Protein AF-A0A929VJQ4-F1 (afdb_monomer_lite)

Radius of gyration: 13.81 Å; chains: 1; bounding box: 28×25×39 Å

Foldseek 3Di:
DVVVVVVVVVVVVVVLVVLLPQDPVNLVVLVVVCVVVVNDPVSVVVSVVSVVSVPD

Secondary structure (DSSP, 8-state):
-HHHHHHHHHHHHHHHHHHHT--HHHHHHHHHHHHHTT--HHHHHHHHHHHHTT--

pLDDT: mean 86.93, std 11.0, range [51.25, 97.25]

Structure (mmCIF, N/CA/C/O backbone):
data_AF-A0A929VJQ4-F1
#
_entry.id   AF-A0A929VJQ4-F1
#
loop_
_atom_site.group_PDB
_atom_site.id
_atom_site.type_symbol
_atom_site.label_atom_id
_atom_site.label_alt_id
_atom_site.label_comp_id
_atom_site.label_asym_id
_atom_site.label_entity_id
_atom_site.label_seq_id
_atom_site.pdbx_PDB_ins_c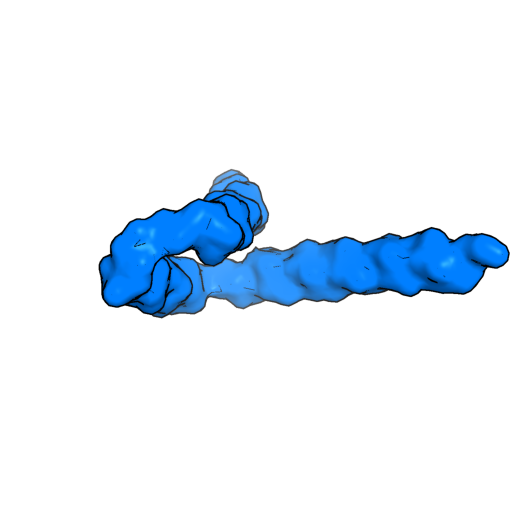ode
_atom_site.Cartn_x
_atom_site.Cartn_y
_atom_site.Cartn_z
_atom_site.occupancy
_atom_site.B_iso_or_equiv
_atom_site.auth_seq_id
_atom_site.auth_comp_id
_atom_site.auth_asym_id
_atom_site.auth_atom_id
_atom_site.pdbx_PDB_model_num
ATOM 1 N N . MET A 1 1 ? 12.020 -15.062 23.362 1.00 58.19 1 MET A N 1
ATOM 2 C CA . MET A 1 1 ? 11.163 -15.037 22.148 1.00 58.19 1 MET A CA 1
ATOM 3 C C . MET A 1 1 ? 9.857 -14.253 22.329 1.00 58.19 1 MET A C 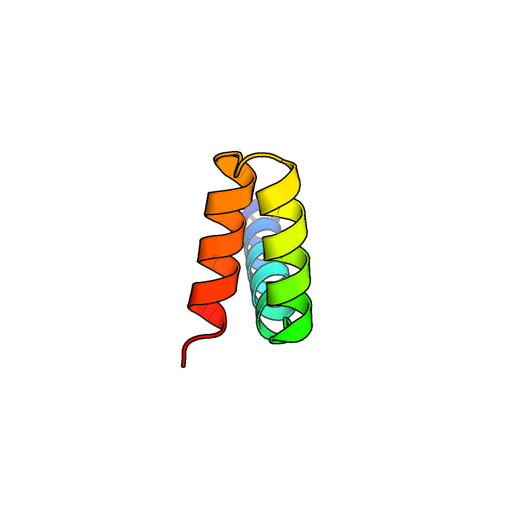1
ATOM 5 O O . MET A 1 1 ? 9.281 -13.855 21.326 1.00 58.19 1 MET A O 1
ATOM 9 N N . SER A 1 2 ? 9.403 -13.972 23.560 1.00 63.72 2 SER A N 1
ATOM 10 C CA . SER A 1 2 ? 8.171 -13.210 23.847 1.00 63.72 2 SER A CA 1
ATOM 11 C C . SER A 1 2 ? 8.113 -11.820 23.207 1.00 63.72 2 SER A C 1
ATOM 13 O O . SER A 1 2 ? 7.037 -11.371 22.817 1.00 63.72 2 SER A O 1
ATOM 15 N N . ASP A 1 3 ? 9.255 -11.146 23.076 1.00 70.12 3 ASP A N 1
ATOM 16 C CA . ASP A 1 3 ? 9.294 -9.755 22.608 1.00 70.12 3 ASP A CA 1
ATOM 17 C C . ASP A 1 3 ? 9.210 -9.641 21.082 1.00 70.12 3 ASP A C 1
ATOM 19 O O . ASP A 1 3 ? 8.588 -8.715 20.566 1.00 70.12 3 ASP A O 1
ATOM 23 N N . SER A 1 4 ? 9.717 -10.641 20.352 1.00 80.12 4 SER A N 1
ATOM 24 C CA . SER A 1 4 ? 9.599 -10.706 18.889 1.00 80.12 4 SER A CA 1
ATOM 25 C C . SER A 1 4 ? 8.143 -10.908 18.456 1.00 80.12 4 SER A C 1
ATOM 27 O O . SER A 1 4 ? 7.651 -10.198 17.581 1.00 80.12 4 SER A O 1
ATOM 29 N N . THR A 1 5 ? 7.394 -11.782 19.140 1.00 89.94 5 THR A N 1
ATOM 30 C CA . THR A 1 5 ? 5.961 -11.973 18.865 1.00 89.94 5 THR A CA 1
ATOM 31 C C . THR A 1 5 ? 5.139 -10.715 19.157 1.00 89.94 5 THR A C 1
ATOM 33 O O . THR A 1 5 ? 4.213 -10.402 18.410 1.00 89.94 5 THR A O 1
ATOM 36 N N . LYS A 1 6 ? 5.461 -9.971 20.225 1.00 91.25 6 LYS A N 1
ATOM 37 C CA . LYS A 1 6 ? 4.790 -8.695 20.533 1.00 91.25 6 LYS A CA 1
ATOM 38 C C . LYS A 1 6 ? 5.047 -7.652 19.448 1.00 91.25 6 LYS A C 1
ATOM 40 O O . LYS A 1 6 ? 4.104 -6.994 19.015 1.00 91.25 6 LYS A O 1
ATOM 45 N N . LYS A 1 7 ? 6.294 -7.547 18.981 1.00 92.69 7 LYS A N 1
ATOM 46 C CA . LYS A 1 7 ? 6.682 -6.607 17.927 1.00 92.69 7 LYS A CA 1
ATOM 47 C C . LYS A 1 7 ? 5.939 -6.879 16.617 1.00 92.69 7 LYS A C 1
ATOM 49 O O . LYS A 1 7 ? 5.332 -5.966 16.073 1.00 92.69 7 LYS A O 1
ATOM 54 N N . ILE A 1 8 ? 5.868 -8.144 16.197 1.00 92.88 8 ILE A N 1
ATOM 55 C CA . ILE A 1 8 ? 5.127 -8.546 14.989 1.00 92.88 8 ILE A CA 1
ATOM 56 C C . ILE A 1 8 ? 3.646 -8.148 15.083 1.00 92.88 8 ILE A C 1
ATOM 58 O O . ILE A 1 8 ? 3.094 -7.599 14.134 1.00 92.88 8 ILE A O 1
ATOM 62 N N . LYS A 1 9 ? 2.994 -8.373 16.233 1.00 92.69 9 LYS A N 1
ATOM 63 C CA . LYS A 1 9 ? 1.589 -7.971 16.429 1.00 92.69 9 LYS A CA 1
ATOM 64 C C . LYS A 1 9 ? 1.397 -6.457 16.317 1.00 92.69 9 LYS A C 1
ATOM 66 O O . LYS A 1 9 ? 0.436 -6.013 15.699 1.00 92.69 9 LYS A O 1
ATOM 71 N N . GLN A 1 10 ? 2.304 -5.677 16.901 1.00 93.12 10 GLN A N 1
ATOM 72 C CA . GLN A 1 10 ? 2.248 -4.218 16.836 1.00 93.12 10 GLN A CA 1
ATOM 73 C C . GLN A 1 10 ? 2.435 -3.700 15.405 1.00 93.12 10 GLN A C 1
ATOM 75 O O . GLN A 1 10 ? 1.735 -2.773 14.997 1.00 93.12 10 GLN A O 1
ATOM 80 N N . ASP A 1 11 ? 3.350 -4.299 14.644 1.00 90.44 11 ASP A N 1
ATOM 81 C CA . ASP A 1 11 ? 3.625 -3.891 13.267 1.00 90.44 11 ASP A CA 1
ATOM 82 C C . ASP A 1 11 ? 2.428 -4.207 12.350 1.00 90.44 11 ASP A C 1
ATOM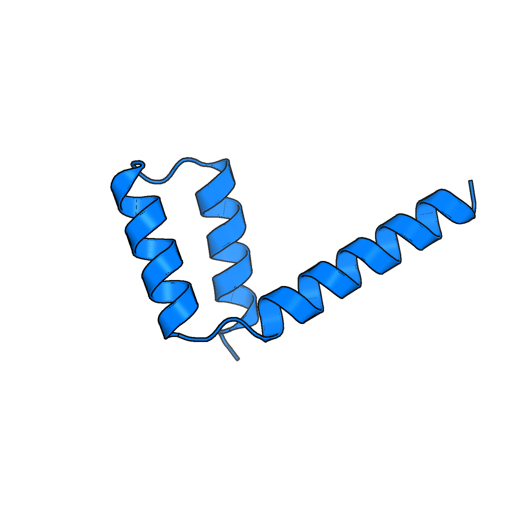 84 O O . ASP A 1 11 ? 2.023 -3.356 11.560 1.00 90.44 11 ASP A O 1
ATOM 88 N N . ILE A 1 12 ? 1.780 -5.366 12.535 1.00 89.38 12 ILE A N 1
ATOM 89 C CA . ILE A 1 12 ? 0.540 -5.722 11.823 1.00 89.38 12 ILE A CA 1
ATOM 90 C C . ILE A 1 12 ? -0.581 -4.719 12.124 1.00 89.38 12 ILE A C 1
ATOM 92 O O . ILE A 1 12 ? -1.223 -4.225 11.200 1.00 89.38 12 ILE A O 1
ATOM 96 N N . GLU A 1 13 ? -0.830 -4.391 13.395 1.00 89.31 13 GLU A N 1
ATOM 97 C CA . GLU A 1 13 ? -1.889 -3.437 13.758 1.00 89.31 13 GLU A CA 1
ATOM 98 C C . GLU A 1 13 ? -1.600 -2.023 13.238 1.00 89.31 13 GLU A C 1
ATOM 100 O O . GLU A 1 13 ? -2.501 -1.345 12.743 1.00 89.31 13 GLU A O 1
ATOM 105 N N . SER A 1 14 ? -0.338 -1.593 13.271 1.00 87.94 14 SER A N 1
ATOM 106 C CA . SER A 1 14 ? 0.076 -0.291 12.732 1.00 87.94 14 SER A CA 1
ATOM 107 C C . SER A 1 14 ? -0.166 -0.199 11.223 1.00 87.94 14 SER A C 1
ATOM 109 O O . SER A 1 14 ? -0.678 0.812 10.733 1.00 87.94 14 SER A O 1
ATOM 111 N N . GLU A 1 15 ? 0.140 -1.268 10.487 1.00 86.19 15 GLU A N 1
ATOM 112 C CA . GLU A 1 15 ? -0.128 -1.361 9.051 1.00 86.19 15 GLU A CA 1
ATOM 113 C C . GLU A 1 15 ? -1.639 -1.358 8.767 1.00 86.19 15 GLU A C 1
ATOM 115 O O . GLU A 1 15 ? -2.101 -0.614 7.902 1.00 86.19 15 GLU A O 1
ATOM 120 N N . ARG A 1 16 ? -2.442 -2.110 9.537 1.00 83.62 16 ARG A N 1
ATOM 121 C CA . ARG A 1 16 ? -3.913 -2.121 9.402 1.00 83.62 16 ARG A CA 1
ATOM 122 C C . ARG A 1 16 ? -4.520 -0.735 9.606 1.00 83.62 16 ARG A C 1
ATOM 124 O O . ARG A 1 16 ? -5.335 -0.298 8.794 1.00 83.62 16 ARG A O 1
ATOM 131 N N . VAL A 1 17 ? -4.110 -0.026 10.661 1.00 84.56 17 VAL A N 1
ATOM 132 C CA . VAL A 1 17 ? -4.573 1.343 10.936 1.00 84.56 17 VAL A CA 1
ATOM 133 C C . VAL A 1 17 ? -4.167 2.289 9.809 1.00 84.56 17 VAL A C 1
ATOM 135 O O . VAL A 1 17 ? -4.982 3.100 9.372 1.00 84.56 17 VAL A O 1
ATOM 138 N N . SER A 1 18 ? -2.936 2.181 9.310 1.00 83.50 18 SER A N 1
ATOM 139 C CA . SER A 1 18 ? -2.451 3.028 8.214 1.00 83.50 18 SER A CA 1
ATOM 140 C C . SER A 1 18 ? -3.273 2.819 6.942 1.00 83.50 18 SER A C 1
ATOM 142 O O . SER A 1 18 ? -3.720 3.790 6.338 1.00 83.50 18 SER A O 1
ATOM 144 N N . ARG A 1 19 ? -3.578 1.563 6.594 1.00 83.12 19 ARG A N 1
ATOM 145 C CA . ARG A 1 19 ? -4.412 1.227 5.429 1.00 83.12 19 ARG A CA 1
ATOM 146 C C . ARG A 1 19 ? -5.858 1.680 5.567 1.00 83.12 19 ARG A C 1
ATOM 148 O O . ARG A 1 19 ? -6.440 2.134 4.591 1.00 83.12 19 ARG A O 1
ATOM 155 N N . SER A 1 20 ? -6.421 1.619 6.774 1.00 78.88 20 SER A N 1
ATOM 156 C CA . SER A 1 20 ? -7.795 2.080 7.035 1.00 78.88 20 SER A CA 1
ATOM 157 C C . SER A 1 20 ? -7.995 3.589 6.841 1.00 78.88 20 SER A C 1
ATOM 159 O O . SER A 1 20 ? -9.130 4.052 6.779 1.00 78.88 20 SER A O 1
ATOM 161 N N . LYS A 1 21 ? -6.901 4.359 6.766 1.00 84.06 21 LYS A N 1
ATOM 162 C CA . LYS A 1 21 ? -6.917 5.805 6.517 1.00 84.06 21 LYS A CA 1
ATOM 163 C C . LYS A 1 21 ? -6.751 6.169 5.042 1.00 84.06 21 LYS A C 1
ATOM 165 O O . LYS A 1 21 ? -6.853 7.350 4.731 1.00 84.06 21 LYS A O 1
ATOM 170 N N . LEU A 1 22 ? -6.467 5.202 4.164 1.00 86.88 22 LEU A N 1
ATOM 171 C CA . LEU A 1 22 ? -6.307 5.468 2.736 1.00 86.88 22 LEU A CA 1
ATOM 172 C C . LEU A 1 22 ? -7.652 5.880 2.141 1.00 86.88 22 LEU A C 1
ATOM 174 O O . LEU A 1 22 ? -8.610 5.114 2.181 1.00 86.88 22 LEU A O 1
ATOM 178 N N . GLY A 1 23 ? -7.721 7.088 1.592 1.00 88.38 23 GLY A N 1
ATOM 179 C CA . GLY A 1 23 ? -8.887 7.560 0.860 1.00 88.38 23 GLY A CA 1
ATOM 180 C C . GLY A 1 23 ? -8.861 7.137 -0.607 1.00 88.38 23 GLY A C 1
ATOM 181 O O . GLY A 1 23 ? -7.863 6.640 -1.130 1.00 88.38 23 GLY A O 1
ATOM 182 N N . ARG A 1 24 ? -9.959 7.411 -1.318 1.00 88.88 24 ARG A N 1
ATOM 183 C CA . ARG A 1 24 ? -10.048 7.196 -2.772 1.00 88.88 24 ARG A CA 1
ATOM 184 C C . ARG A 1 24 ? -8.935 7.922 -3.538 1.00 88.88 24 ARG A C 1
ATOM 186 O O . ARG A 1 24 ? -8.351 7.333 -4.437 1.00 88.88 24 ARG A O 1
ATOM 193 N N . GLU A 1 25 ? -8.634 9.163 -3.160 1.00 91.25 25 GLU A N 1
ATOM 194 C CA . GLU A 1 25 ? -7.575 9.968 -3.787 1.00 91.25 25 GLU A CA 1
ATOM 195 C C . GLU A 1 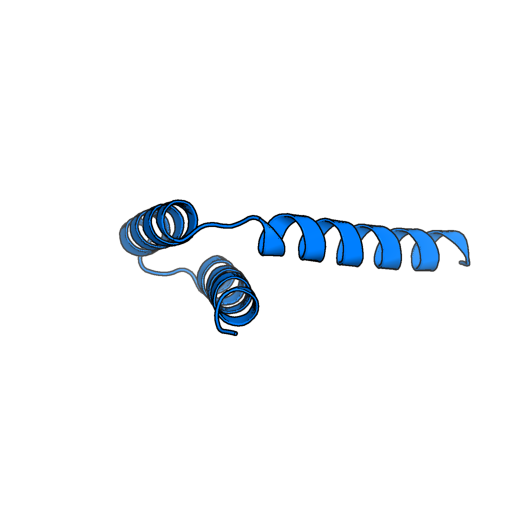25 ? -6.179 9.364 -3.575 1.00 91.25 25 GLU A C 1
ATOM 197 O O . GLU A 1 25 ? -5.336 9.413 -4.470 1.00 91.25 25 GLU A O 1
ATOM 202 N N . ASP A 1 26 ? -5.929 8.762 -2.408 1.00 91.81 26 ASP A N 1
ATOM 203 C CA . ASP A 1 26 ? -4.660 8.087 -2.125 1.00 91.81 26 ASP A CA 1
ATOM 204 C C . ASP A 1 26 ? -4.523 6.816 -2.968 1.00 91.81 26 ASP A C 1
ATOM 206 O O . ASP A 1 26 ? -3.468 6.566 -3.551 1.00 91.81 26 ASP A O 1
ATOM 210 N N . LEU A 1 27 ? -5.604 6.036 -3.088 1.00 92.12 27 LEU A N 1
ATOM 211 C CA . LEU A 1 27 ? -5.641 4.835 -3.927 1.00 92.12 27 LEU A CA 1
ATOM 212 C C . LEU A 1 27 ? -5.449 5.166 -5.412 1.00 92.12 27 LEU A C 1
ATOM 214 O O . LEU A 1 27 ? -4.765 4.429 -6.118 1.00 92.12 27 LEU A O 1
ATOM 218 N N . GLU A 1 28 ? -6.013 6.276 -5.886 1.00 94.12 28 GLU A N 1
ATOM 219 C CA . GLU A 1 28 ? -5.839 6.736 -7.265 1.00 94.12 28 GLU A CA 1
ATOM 220 C C . GLU A 1 28 ? -4.384 7.126 -7.552 1.00 94.12 28 GLU A C 1
ATOM 222 O O . GLU A 1 28 ? -3.816 6.696 -8.556 1.00 94.12 28 GLU A O 1
ATOM 227 N N . LYS A 1 29 ? -3.731 7.850 -6.634 1.00 94.69 29 LYS A N 1
ATOM 228 C CA . LYS A 1 29 ? -2.296 8.156 -6.750 1.00 94.69 29 LYS A CA 1
ATOM 229 C C . LYS A 1 29 ? -1.442 6.889 -6.767 1.00 94.69 29 LYS A C 1
ATOM 231 O O . LYS A 1 29 ? -0.581 6.755 -7.632 1.00 94.69 29 LYS A O 1
ATOM 236 N N . LEU A 1 30 ? -1.712 5.945 -5.860 1.00 93.88 30 LEU A N 1
ATOM 237 C CA . LEU A 1 30 ? -1.004 4.662 -5.813 1.00 93.88 30 LEU A CA 1
ATOM 238 C C . LEU A 1 30 ? -1.166 3.871 -7.119 1.00 93.88 30 LEU A C 1
ATOM 240 O O . LEU A 1 30 ? -0.195 3.291 -7.597 1.00 93.88 30 LEU A O 1
ATOM 244 N N . TYR A 1 31 ? -2.360 3.872 -7.716 1.00 95.50 31 TYR A N 1
ATOM 245 C CA . TYR A 1 31 ? -2.600 3.239 -9.012 1.00 95.50 31 TYR A CA 1
ATOM 246 C C . TYR A 1 31 ? -1.774 3.885 -10.133 1.00 95.50 31 TYR A C 1
ATOM 248 O O . TYR A 1 31 ? -1.111 3.174 -10.884 1.00 95.50 31 TYR A O 1
ATOM 256 N N . LEU A 1 32 ? -1.774 5.218 -10.229 1.00 97.12 32 LEU A N 1
ATOM 257 C CA . LEU A 1 32 ? -1.015 5.936 -11.261 1.00 97.12 32 LEU A CA 1
ATOM 258 C C . LEU A 1 32 ? 0.494 5.695 -11.140 1.00 97.12 32 LEU A C 1
ATOM 260 O O . LEU A 1 32 ? 1.195 5.618 -12.146 1.00 97.12 32 LEU A O 1
ATOM 264 N N . ASP A 1 33 ? 1.010 5.574 -9.919 1.00 95.50 33 ASP A N 1
ATOM 265 C CA . ASP A 1 33 ? 2.421 5.257 -9.701 1.00 95.50 33 ASP A CA 1
ATOM 266 C C . ASP A 1 33 ? 2.750 3.800 -10.062 1.00 95.50 33 ASP A C 1
ATOM 268 O O . ASP A 1 33 ? 3.801 3.547 -10.645 1.00 95.50 33 ASP A O 1
ATOM 272 N N . LEU A 1 34 ? 1.842 2.851 -9.804 1.00 95.81 34 LEU A N 1
ATOM 273 C CA . LEU A 1 34 ? 1.980 1.465 -10.271 1.00 95.81 34 LEU A CA 1
ATOM 274 C C . LEU A 1 34 ? 1.971 1.352 -11.794 1.00 95.81 34 LEU A C 1
ATOM 276 O O . LEU A 1 34 ? 2.739 0.570 -12.350 1.00 95.81 34 LEU A O 1
ATOM 280 N N . GLU A 1 35 ? 1.100 2.113 -12.455 1.00 96.75 35 GLU A N 1
ATOM 281 C CA . GLU A 1 35 ? 0.966 2.115 -13.911 1.00 96.75 35 GLU A CA 1
ATOM 282 C C . GLU A 1 35 ? 2.256 2.590 -14.589 1.00 96.75 35 GLU A C 1
ATOM 284 O O . GLU A 1 35 ? 2.716 1.964 -15.543 1.00 96.75 35 GLU A O 1
ATOM 289 N N . LYS A 1 36 ? 2.904 3.633 -14.051 1.00 97.25 36 LYS A N 1
ATOM 290 C CA . LYS A 1 36 ? 4.207 4.120 -14.548 1.00 97.25 36 LYS A CA 1
ATOM 291 C C . LYS A 1 36 ? 5.317 3.074 -14.462 1.00 97.25 36 LYS A C 1
ATOM 293 O O 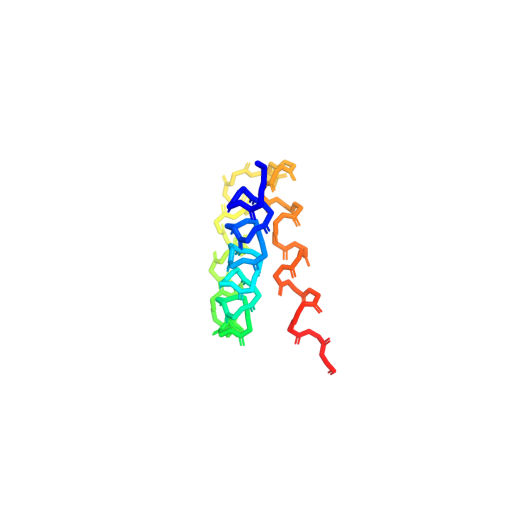. LYS A 1 36 ? 6.298 3.173 -15.194 1.00 97.25 36 LYS A O 1
ATOM 298 N N . GLU A 1 37 ? 5.190 2.121 -13.548 1.00 96.06 37 GLU A N 1
ATOM 299 C CA . GLU A 1 37 ? 6.181 1.076 -13.304 1.00 96.06 37 GLU A CA 1
ATOM 300 C C . GLU A 1 37 ? 5.818 -0.278 -13.931 1.00 96.06 37 GLU A C 1
ATOM 302 O O . GLU A 1 37 ? 6.506 -1.263 -13.674 1.00 96.06 37 GLU A O 1
ATOM 307 N N . ASP A 1 38 ? 4.762 -0.342 -14.748 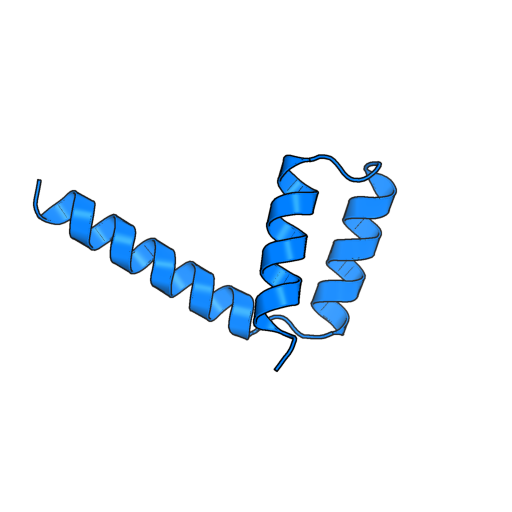1.00 95.88 38 ASP A N 1
ATOM 308 C CA . ASP A 1 38 ? 4.270 -1.582 -15.367 1.00 95.88 38 ASP A CA 1
ATOM 309 C C . ASP A 1 38 ? 3.873 -2.664 -14.341 1.00 95.88 38 ASP A C 1
ATOM 311 O O . ASP A 1 38 ? 4.092 -3.862 -14.515 1.00 95.88 38 ASP A O 1
ATOM 315 N N . PHE A 1 39 ? 3.260 -2.232 -13.234 1.00 93.56 39 PHE A N 1
ATOM 316 C CA . PHE A 1 39 ? 2.646 -3.104 -12.225 1.00 93.56 39 PHE A CA 1
ATOM 317 C C . PHE A 1 39 ? 3.565 -4.221 -11.688 1.00 93.56 39 PHE A C 1
ATOM 319 O O . PHE A 1 39 ? 3.204 -5.407 -11.751 1.00 93.56 39 PHE A O 1
ATOM 326 N N . PRO A 1 40 ? 4.714 -3.878 -11.076 1.00 96.75 40 PRO A N 1
ATOM 327 C CA . PRO A 1 40 ? 5.603 -4.875 -10.499 1.00 96.75 40 PRO A CA 1
ATOM 328 C C . PRO A 1 40 ? 4.875 -5.673 -9.407 1.00 96.75 40 PRO A C 1
ATOM 330 O O . PRO A 1 40 ? 4.004 -5.166 -8.688 1.00 96.75 40 PRO A O 1
ATOM 333 N N . SER A 1 41 ? 5.186 -6.967 -9.321 1.00 94.94 41 SER A N 1
ATOM 334 C CA . SER A 1 41 ? 4.376 -7.945 -8.585 1.00 94.94 41 SER A CA 1
ATOM 335 C C . SER A 1 41 ? 4.256 -7.638 -7.090 1.00 94.94 41 SER A C 1
ATOM 337 O O . SER A 1 41 ? 3.168 -7.747 -6.525 1.00 94.94 41 SER A O 1
ATOM 339 N N . ASP A 1 42 ? 5.341 -7.205 -6.458 1.00 91.38 42 ASP A N 1
ATOM 340 C CA . ASP A 1 42 ? 5.410 -6.820 -5.050 1.00 91.38 42 ASP A CA 1
ATOM 341 C C . ASP A 1 42 ? 4.496 -5.625 -4.733 1.00 91.38 42 ASP A C 1
ATOM 343 O O . ASP A 1 42 ? 3.689 -5.680 -3.796 1.00 91.38 42 ASP A O 1
ATOM 347 N N . LYS A 1 43 ? 4.550 -4.569 -5.551 1.00 93.06 43 LYS A N 1
ATOM 348 C CA . LYS A 1 43 ? 3.729 -3.369 -5.353 1.00 93.06 43 LYS A CA 1
ATOM 349 C C . LYS A 1 43 ? 2.264 -3.622 -5.701 1.00 93.06 43 LYS A C 1
ATOM 351 O O . LYS A 1 43 ? 1.375 -3.151 -4.989 1.00 93.06 43 LYS A O 1
ATOM 356 N N . ARG A 1 44 ? 1.993 -4.434 -6.727 1.00 94.69 44 ARG A N 1
ATOM 357 C CA . ARG A 1 44 ? 0.633 -4.857 -7.085 1.00 94.69 44 ARG A CA 1
ATOM 358 C C . ARG A 1 44 ? -0.032 -5.644 -5.954 1.00 94.69 44 ARG A C 1
ATOM 360 O O . ARG A 1 44 ? -1.182 -5.362 -5.623 1.00 94.69 44 ARG A O 1
ATOM 367 N N . ILE A 1 45 ? 0.669 -6.602 -5.340 1.00 92.75 45 ILE A N 1
ATOM 368 C CA . ILE A 1 45 ? 0.146 -7.372 -4.195 1.00 92.75 45 ILE A CA 1
ATOM 369 C C . ILE A 1 45 ? -0.191 -6.432 -3.034 1.00 92.75 45 ILE A C 1
ATOM 371 O O . ILE A 1 45 ? -1.268 -6.541 -2.442 1.00 92.75 45 ILE A O 1
ATOM 375 N N . LYS A 1 46 ? 0.695 -5.470 -2.740 1.00 90.31 46 LYS A N 1
ATOM 376 C CA . LYS A 1 46 ? 0.458 -4.474 -1.691 1.00 90.31 46 LYS A CA 1
ATOM 377 C C . LYS A 1 46 ? -0.815 -3.666 -1.956 1.00 90.31 46 LYS A C 1
ATOM 379 O O . LYS A 1 46 ? -1.643 -3.557 -1.051 1.00 90.31 46 LYS A O 1
ATOM 384 N N . PHE A 1 47 ? -0.979 -3.176 -3.184 1.00 92.06 47 PHE A N 1
ATOM 385 C CA . PHE A 1 47 ? -2.118 -2.363 -3.605 1.00 92.06 47 PHE A CA 1
ATOM 386 C C . PHE A 1 47 ? -3.444 -3.124 -3.594 1.00 92.06 47 PHE A C 1
ATOM 388 O O . PHE A 1 47 ? -4.452 -2.590 -3.146 1.00 92.06 47 PHE A O 1
ATOM 395 N N . ILE A 1 48 ? -3.455 -4.402 -3.986 1.00 91.06 48 ILE A N 1
ATOM 396 C CA . ILE A 1 48 ? -4.644 -5.257 -3.825 1.00 91.06 48 ILE A CA 1
ATOM 397 C C . ILE A 1 48 ? -5.048 -5.326 -2.344 1.00 91.06 48 ILE A C 1
ATOM 399 O O . ILE A 1 48 ? -6.228 -5.194 -2.018 1.00 91.06 48 ILE A O 1
ATOM 403 N N . GLY A 1 49 ? -4.075 -5.455 -1.436 1.00 88.19 49 GLY A N 1
ATOM 404 C CA . GLY A 1 49 ? -4.325 -5.368 0.003 1.00 88.19 49 GLY A CA 1
ATOM 405 C C . GLY A 1 49 ? -4.926 -4.021 0.429 1.00 88.19 49 GLY A C 1
ATOM 406 O O . GLY A 1 49 ? -5.849 -3.992 1.243 1.00 88.19 49 GLY A O 1
ATOM 407 N N . ASP A 1 50 ? -4.463 -2.909 -0.147 1.00 88.69 50 ASP A N 1
ATOM 408 C CA . ASP A 1 50 ? -5.007 -1.569 0.120 1.00 88.69 50 ASP A CA 1
ATOM 409 C C . ASP A 1 50 ? -6.464 -1.440 -0.353 1.00 88.69 50 ASP A C 1
ATOM 411 O O . ASP A 1 50 ? -7.302 -0.908 0.376 1.00 88.69 50 ASP A O 1
ATOM 415 N N . LEU A 1 51 ? -6.801 -2.011 -1.515 1.00 87.75 51 LEU A N 1
ATOM 416 C CA . LEU A 1 51 ? -8.168 -2.037 -2.046 1.00 87.75 51 LEU A CA 1
ATOM 417 C C . LEU A 1 51 ? -9.118 -2.871 -1.179 1.00 87.75 51 LEU A C 1
ATOM 419 O O . LEU A 1 51 ? -10.207 -2.412 -0.846 1.00 87.75 51 LEU A O 1
ATOM 423 N N . THR A 1 52 ? -8.715 -4.078 -0.769 1.00 79.81 52 THR A N 1
ATOM 424 C CA . THR A 1 52 ? -9.582 -4.974 0.026 1.00 79.81 52 THR A CA 1
ATOM 425 C C . THR A 1 52 ? -9.977 -4.411 1.393 1.00 79.81 52 THR A C 1
ATOM 427 O O . THR A 1 52 ? -11.020 -4.781 1.917 1.00 79.81 52 THR A O 1
ATOM 430 N N . ASN A 1 53 ? -9.189 -3.491 1.956 1.00 69.88 53 ASN A N 1
ATOM 431 C CA . ASN A 1 53 ? -9.526 -2.812 3.212 1.00 69.88 53 ASN A CA 1
ATOM 432 C C . ASN A 1 53 ? -10.482 -1.618 3.022 1.00 69.88 53 ASN A C 1
ATOM 434 O O . ASN A 1 53 ? -11.029 -1.126 4.007 1.00 69.88 53 ASN A O 1
ATOM 438 N N . ASN A 1 54 ? -10.686 -1.164 1.780 1.00 60.25 54 ASN A N 1
ATOM 439 C CA . ASN A 1 54 ? -11.525 -0.016 1.419 1.00 60.25 54 ASN A CA 1
ATOM 440 C C . ASN A 1 54 ? -12.861 -0.402 0.763 1.00 60.25 54 ASN A C 1
ATOM 442 O O . ASN A 1 54 ? -13.731 0.451 0.599 1.00 60.25 54 ASN A O 1
ATOM 446 N N . VAL A 1 55 ? -13.049 -1.675 0.405 1.00 53.84 55 VAL A N 1
ATOM 447 C CA . VAL A 1 55 ? -14.338 -2.209 -0.051 1.00 53.84 55 VAL A CA 1
ATOM 448 C C . VAL A 1 55 ? -15.078 -2.749 1.172 1.00 53.84 55 VAL A C 1
ATOM 450 O O . VAL A 1 55 ? -14.753 -3.824 1.674 1.00 53.84 55 VAL A O 1
ATOM 453 N N . LYS A 1 56 ? -16.041 -1.977 1.677 1.00 51.25 56 LYS A N 1
ATOM 454 C CA . LYS A 1 56 ? -16.963 -2.381 2.741 1.00 51.25 56 LYS A CA 1
ATOM 455 C C . LYS A 1 56 ? -18.386 -2.421 2.209 1.00 51.25 56 LYS A C 1
ATOM 457 O O . LYS A 1 56 ? -18.720 -1.516 1.412 1.00 51.25 56 LYS A O 1
#

Sequence (56 aa):
MSDSTKKIKQDIESERVSRSKLGREDLEKLYLDLEKEDFPSDKRIKFIGDLTNNVK